Protein AF-A0A2M7YJ20-F1 (afdb_monomer)

Nearest PDB structures (foldseek):
  8hnp-assembly1_B  TM=7.074E-01  e=1.214E+00  Thermococcus onnurineus NA1
  4ldz-assembly1_B  TM=7.065E-01  e=1.699E+00  Bacillus subtilis subsp. subtilis str. 168
  7r3e-assembly1_B  TM=6.892E-01  e=2.544E+00  Pseudomonas aeruginosa PAO1
  1mdm-assembly1_A  TM=7.486E-01  e=4.357E+00  Homo sapiens
  1xsv-assembly1_B  TM=3.538E-01  e=1.214E+00  Staphylococcus aureus

Radius of gyration: 28.54 Å; Cα contacts (8 Å, |Δi|>4): 38; chains: 1; bounding box: 50×40×70 Å

Foldseek 3Di:
DDDDDPVRLQVLLVCVVVPDDLVVSCVVVVDDSVSSVVSVVVCVVCVVVVVPPVVVVVVVVVVVVVVVVVVVVVVVVVVVVVVCVVVVPDDDPPPDPDD

pLDDT: mean 86.48, std 13.21, range [43.34, 97.5]

Sequence (99 aa):
MKHYSPKQKANIALAALKGERISSLTSKYEIHPNQITRWKNLVEAELESLFADKRKKENYSKDRIIDELYKTIGQREVEIAWLKKKFNLELPREIGPGR

Mean predicted aligned error: 11.88 Å

Structure (mmCIF, N/CA/C/O backbone):
data_AF-A0A2M7YJ20-F1
#
_entry.id   AF-A0A2M7YJ20-F1
#
loop_
_atom_site.group_PDB
_atom_site.id
_atom_site.type_symbol
_atom_site.label_atom_id
_atom_site.label_alt_id
_atom_site.label_comp_id
_atom_site.label_asym_id
_atom_site.label_entity_id
_atom_site.label_seq_id
_atom_site.pdbx_PDB_ins_code
_atom_site.Cartn_x
_atom_site.Cartn_y
_atom_site.Cartn_z
_atom_site.occupancy
_atom_site.B_iso_or_equiv
_atom_site.auth_seq_id
_atom_site.auth_comp_id
_atom_site.auth_asym_id
_atom_site.auth_atom_id
_atom_site.pdbx_PDB_model_num
ATOM 1 N N . MET A 1 1 ? 10.488 -5.366 24.316 1.00 59.00 1 MET A N 1
ATOM 2 C CA . MET A 1 1 ? 9.399 -4.678 23.582 1.00 59.00 1 MET A CA 1
ATOM 3 C C . MET A 1 1 ? 8.441 -5.762 23.091 1.00 59.00 1 MET A C 1
ATOM 5 O O . MET A 1 1 ? 8.910 -6.664 22.412 1.00 59.00 1 MET A O 1
ATOM 9 N N . LYS A 1 2 ? 7.161 -5.785 23.497 1.00 72.62 2 LYS A N 1
ATOM 10 C CA . LYS A 1 2 ? 6.220 -6.810 22.994 1.00 72.62 2 LYS A CA 1
ATOM 11 C C . LYS A 1 2 ? 5.948 -6.553 21.507 1.00 72.62 2 LYS A C 1
ATOM 13 O O . LYS A 1 2 ? 5.586 -5.437 21.137 1.00 72.62 2 LYS A O 1
ATOM 18 N N . HIS A 1 3 ? 6.141 -7.567 20.668 1.00 81.50 3 HIS A N 1
ATOM 19 C CA . HIS A 1 3 ? 5.870 -7.491 19.234 1.00 81.50 3 HIS A CA 1
ATOM 20 C C . HIS A 1 3 ? 4.470 -8.034 18.941 1.00 81.50 3 HIS A C 1
ATOM 22 O O . HIS A 1 3 ? 4.127 -9.135 19.356 1.00 81.50 3 HIS A O 1
ATOM 28 N N . TYR A 1 4 ? 3.673 -7.260 18.206 1.00 87.81 4 TYR A N 1
ATOM 29 C CA . TYR A 1 4 ? 2.340 -7.659 17.754 1.00 87.81 4 TYR A CA 1
ATOM 30 C C . TYR A 1 4 ? 2.377 -7.929 16.255 1.00 87.81 4 TYR A C 1
ATOM 32 O O . TYR A 1 4 ? 2.903 -7.114 15.488 1.00 87.81 4 TYR A O 1
ATOM 40 N N . SER A 1 5 ? 1.808 -9.056 15.834 1.00 93.31 5 SER A N 1
ATOM 41 C CA . SER A 1 5 ? 1.680 -9.381 14.414 1.00 93.31 5 SER A CA 1
ATOM 42 C C . SER A 1 5 ? 0.780 -8.361 13.699 1.00 93.31 5 SER A C 1
ATOM 44 O O . SER A 1 5 ? -0.084 -7.746 14.337 1.00 93.31 5 SER A O 1
ATOM 46 N N . PRO A 1 6 ? 0.922 -8.185 12.372 1.00 92.94 6 PRO A N 1
ATOM 47 C CA . PRO A 1 6 ? 0.049 -7.299 11.600 1.00 92.94 6 PRO A CA 1
ATOM 48 C C . PRO A 1 6 ? -1.443 -7.596 11.817 1.00 92.94 6 PRO A C 1
ATOM 50 O O . PRO A 1 6 ? -2.230 -6.681 12.046 1.00 92.94 6 PRO A O 1
ATOM 53 N N . LYS A 1 7 ? -1.813 -8.884 11.862 1.00 93.81 7 LYS A N 1
ATOM 54 C CA . LYS A 1 7 ? -3.187 -9.338 12.122 1.00 93.81 7 LYS A CA 1
ATOM 55 C C . LYS A 1 7 ? -3.689 -8.915 13.505 1.00 93.81 7 LYS A C 1
ATOM 57 O O . LYS A 1 7 ? -4.823 -8.466 13.633 1.00 93.81 7 LYS A O 1
ATOM 62 N N . GLN A 1 8 ? -2.851 -9.034 14.538 1.00 94.00 8 GLN A N 1
ATOM 63 C CA . GLN A 1 8 ? -3.216 -8.599 15.890 1.00 94.00 8 GLN A CA 1
ATOM 64 C C . GLN A 1 8 ? -3.452 -7.088 15.937 1.00 94.00 8 GLN A C 1
ATOM 66 O O . GLN A 1 8 ? -4.489 -6.660 16.437 1.00 94.00 8 GLN A O 1
ATOM 71 N N . LYS A 1 9 ? -2.539 -6.293 15.363 1.00 94.50 9 LYS A N 1
ATOM 72 C CA . LYS A 1 9 ? -2.684 -4.830 15.297 1.00 94.50 9 LYS A CA 1
ATOM 73 C C . LYS A 1 9 ? -3.979 -4.426 14.593 1.00 94.50 9 LYS A C 1
ATOM 75 O O . LYS A 1 9 ? -4.719 -3.609 15.130 1.00 94.50 9 LYS A O 1
ATOM 80 N N . ALA A 1 10 ? -4.272 -5.038 13.444 1.00 93.94 10 ALA A N 1
ATOM 81 C CA . ALA A 1 10 ? -5.483 -4.768 12.673 1.00 93.94 10 ALA A CA 1
ATOM 82 C C . ALA A 1 10 ? -6.758 -5.104 13.462 1.00 93.94 10 ALA A C 1
ATOM 84 O O . ALA A 1 10 ? -7.666 -4.282 13.534 1.00 93.94 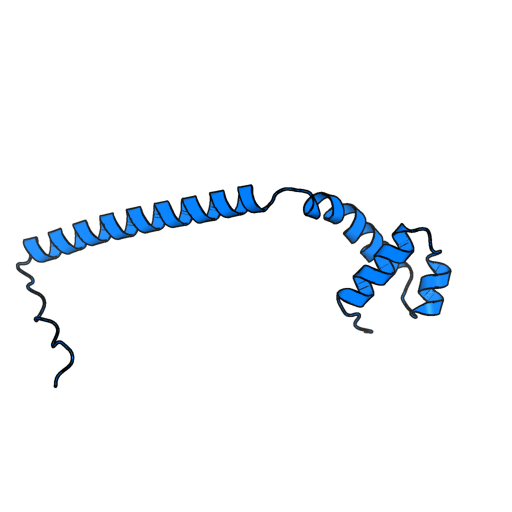10 ALA A O 1
ATOM 85 N N . ASN A 1 11 ? -6.809 -6.270 14.114 1.00 94.69 11 ASN A N 1
ATOM 86 C CA . ASN A 1 11 ? -7.966 -6.675 14.916 1.00 94.69 11 ASN A CA 1
ATOM 87 C C . ASN A 1 11 ? -8.217 -5.727 16.097 1.00 94.69 11 ASN A C 1
ATOM 89 O O . ASN A 1 11 ? -9.362 -5.376 16.369 1.00 94.69 11 ASN A O 1
ATOM 93 N N . ILE A 1 12 ? -7.156 -5.299 16.785 1.00 95.75 12 ILE A N 1
ATOM 94 C CA . ILE A 1 12 ? -7.252 -4.396 17.940 1.00 95.75 12 ILE A CA 1
ATOM 95 C C . ILE A 1 12 ? -7.652 -2.986 17.496 1.00 95.75 12 ILE A C 1
ATOM 97 O O . ILE A 1 12 ? -8.520 -2.372 18.112 1.00 95.75 12 ILE A O 1
ATOM 101 N N . ALA A 1 13 ? -7.070 -2.486 16.403 1.00 95.50 13 ALA A N 1
ATOM 102 C CA . ALA A 1 13 ? -7.460 -1.210 15.810 1.00 95.50 13 ALA A CA 1
ATOM 103 C C . ALA A 1 13 ? -8.928 -1.222 15.360 1.00 95.50 13 ALA A C 1
ATOM 105 O O . ALA A 1 13 ? -9.667 -0.286 15.652 1.00 95.50 13 ALA A O 1
ATOM 106 N N . LEU A 1 14 ? -9.377 -2.307 14.721 1.00 95.00 14 LEU A N 1
ATOM 107 C CA . LEU A 1 14 ? -10.767 -2.483 14.305 1.00 95.0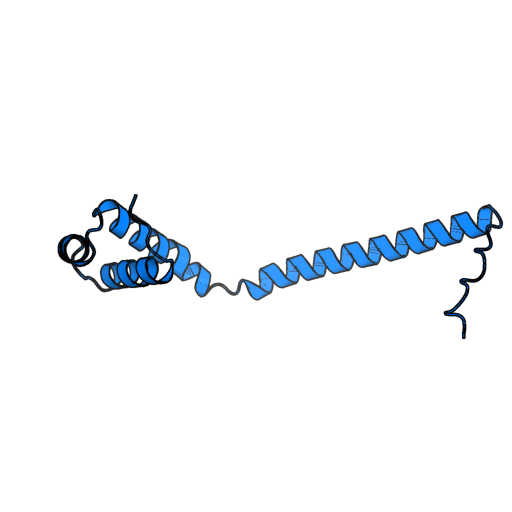0 14 LEU A CA 1
ATOM 108 C C . LEU A 1 14 ? -11.724 -2.525 15.502 1.00 95.00 14 LEU A C 1
ATOM 110 O O . LEU A 1 14 ? -12.806 -1.951 15.445 1.00 95.00 14 LEU A O 1
ATOM 114 N N . ALA A 1 15 ? -11.338 -3.190 16.588 1.00 95.38 15 ALA A N 1
ATOM 115 C CA . ALA A 1 15 ? -12.127 -3.226 17.812 1.00 95.38 15 ALA A CA 1
ATOM 116 C C . ALA A 1 15 ? -12.267 -1.829 18.447 1.00 95.38 15 ALA A C 1
ATOM 118 O O . ALA A 1 15 ? -13.371 -1.414 18.802 1.00 95.38 15 ALA A O 1
ATOM 119 N N . ALA A 1 16 ? -11.172 -1.062 18.483 1.00 95.88 16 ALA A N 1
ATOM 120 C CA . ALA A 1 16 ? -11.186 0.333 18.921 1.00 95.88 16 ALA A CA 1
ATOM 121 C C . ALA A 1 16 ? -12.051 1.227 18.009 1.00 95.88 16 ALA A C 1
ATOM 123 O O . ALA A 1 16 ? -12.729 2.130 18.498 1.00 95.88 16 ALA A O 1
ATOM 124 N N . LEU A 1 17 ? -12.068 0.969 16.695 1.00 93.81 17 LEU A N 1
ATOM 125 C CA . LEU A 1 17 ? -12.934 1.669 15.736 1.00 93.81 17 LEU A CA 1
ATOM 126 C C . LEU A 1 17 ? -14.416 1.359 15.931 1.00 93.81 17 LEU A C 1
ATOM 128 O O . LEU A 1 17 ? -15.249 2.252 15.824 1.00 93.81 17 LEU A O 1
ATOM 132 N N . LYS A 1 18 ? -14.743 0.109 16.267 1.00 94.75 18 LYS A N 1
ATOM 133 C CA . LYS A 1 18 ? -16.112 -0.332 16.574 1.00 94.75 18 LYS A CA 1
ATOM 134 C C . LYS A 1 18 ? -16.652 0.216 17.902 1.00 94.75 18 LYS A C 1
ATOM 136 O O . LYS A 1 18 ? -17.794 -0.069 18.245 1.00 94.75 18 LYS A O 1
ATOM 141 N N . GLY A 1 19 ? -15.853 0.986 18.644 1.00 93.38 19 GLY A N 1
ATOM 142 C CA . GLY A 1 19 ? -16.260 1.632 19.892 1.00 93.38 19 GLY A CA 1
ATOM 143 C C . GLY A 1 19 ? -15.893 0.863 21.162 1.00 93.38 19 GLY A C 1
ATOM 144 O O . GLY A 1 19 ? -16.328 1.255 22.246 1.00 93.38 19 GLY A O 1
ATOM 145 N N . GLU A 1 20 ? -15.086 -0.203 21.080 1.00 95.75 20 GLU A N 1
ATOM 146 C CA . GLU A 1 20 ? -14.573 -0.862 22.286 1.00 95.75 20 GLU A CA 1
ATOM 147 C C . GLU A 1 20 ? -13.649 0.098 23.053 1.00 95.75 20 GLU A C 1
ATOM 149 O O . GLU A 1 20 ? -12.783 0.767 22.480 1.00 95.75 20 GLU A O 1
ATOM 154 N N . ARG A 1 21 ? -13.843 0.200 24.374 1.00 95.38 21 ARG A N 1
ATOM 155 C CA . ARG A 1 21 ? -13.090 1.150 25.204 1.00 95.38 21 ARG A CA 1
ATOM 156 C C . ARG A 1 21 ? -11.601 0.802 25.183 1.00 95.38 21 ARG A C 1
ATOM 158 O O . ARG A 1 21 ? -11.221 -0.327 25.490 1.00 95.38 21 ARG A O 1
ATOM 165 N N . ILE A 1 22 ? -10.749 1.802 24.941 1.00 93.25 22 ILE A N 1
ATOM 166 C CA . ILE A 1 22 ? -9.282 1.642 24.937 1.00 93.25 22 ILE A CA 1
ATOM 167 C C . ILE A 1 22 ? -8.779 1.045 26.258 1.00 93.25 22 ILE A C 1
ATOM 169 O O . ILE A 1 22 ? -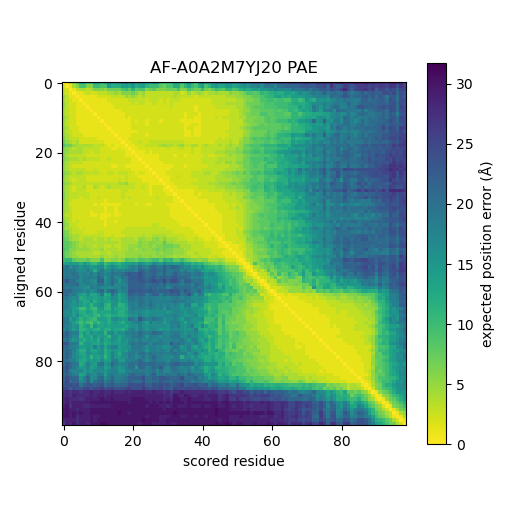7.855 0.237 26.242 1.00 93.25 22 ILE A O 1
ATOM 173 N N . SER A 1 23 ? -9.404 1.379 27.391 1.0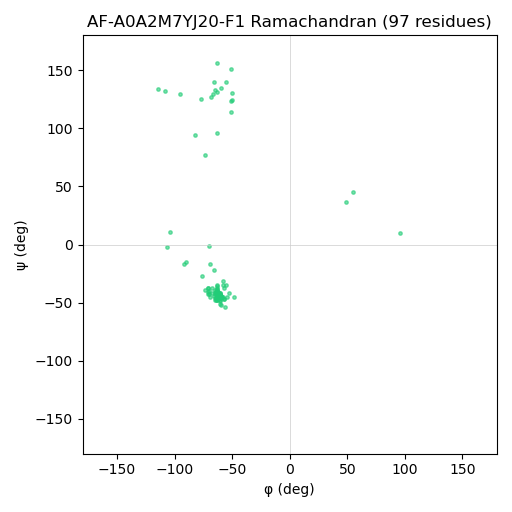0 93.50 23 SER A N 1
ATOM 174 C CA . SER A 1 23 ? -9.068 0.790 28.694 1.00 93.50 23 SER A CA 1
ATOM 175 C C . SER A 1 23 ? -9.315 -0.721 28.745 1.00 93.50 23 SER A C 1
ATOM 177 O O . SER A 1 23 ? -8.469 -1.453 29.244 1.00 93.50 23 SER A O 1
ATOM 179 N N . SER A 1 24 ? -10.415 -1.206 28.162 1.00 93.38 24 SER A N 1
ATOM 180 C CA . SER A 1 24 ? -10.713 -2.641 28.075 1.00 93.38 24 SER A CA 1
ATOM 181 C C . SER A 1 24 ? -9.704 -3.367 27.181 1.00 93.38 24 SER A C 1
ATOM 183 O O . SER A 1 24 ? -9.149 -4.389 27.578 1.00 93.38 24 SER A O 1
ATOM 185 N N . LEU A 1 25 ? -9.381 -2.787 26.022 1.00 94.56 25 LEU A N 1
ATOM 186 C CA . LEU A 1 25 ? -8.364 -3.315 25.107 1.00 94.56 25 LEU A CA 1
ATOM 187 C C . LEU A 1 25 ? -6.961 -3.324 25.733 1.00 94.56 25 LEU A C 1
ATOM 189 O O . LEU A 1 25 ? -6.203 -4.274 25.541 1.00 94.56 25 LEU A O 1
ATOM 193 N N . THR A 1 26 ? -6.635 -2.290 26.510 1.00 93.31 26 THR A N 1
ATOM 194 C CA . THR A 1 26 ? -5.375 -2.174 27.259 1.00 93.31 26 THR A CA 1
ATOM 195 C C . THR A 1 26 ? -5.234 -3.319 28.251 1.00 93.31 26 THR A C 1
ATOM 197 O O . THR A 1 26 ? -4.207 -3.992 28.247 1.00 93.31 26 THR A O 1
ATOM 200 N N . SER A 1 27 ? -6.273 -3.589 29.048 1.00 92.75 27 SER A N 1
ATOM 201 C CA . SER A 1 27 ? -6.276 -4.697 30.009 1.00 92.75 27 SER A CA 1
ATOM 202 C C . SER A 1 27 ? -6.282 -6.067 29.327 1.00 92.75 27 SER A C 1
ATOM 204 O O . SER A 1 27 ? -5.556 -6.958 29.746 1.00 92.75 27 SER A O 1
ATOM 206 N N . LYS A 1 28 ? -7.067 -6.238 28.258 1.00 92.94 28 LYS A N 1
ATOM 207 C CA . LYS A 1 28 ? -7.247 -7.526 27.568 1.00 92.94 28 LYS A CA 1
ATOM 208 C C . LYS A 1 28 ? -6.007 -7.987 26.810 1.00 92.94 28 LYS A C 1
ATOM 210 O O . LYS A 1 28 ? -5.717 -9.178 26.776 1.00 92.94 28 LYS A O 1
ATOM 215 N N . TYR A 1 29 ? -5.317 -7.058 26.156 1.00 90.75 29 TYR A N 1
ATOM 216 C CA . TYR A 1 29 ? -4.166 -7.373 25.310 1.00 90.75 29 TYR A CA 1
ATOM 217 C C . TYR A 1 29 ? -2.829 -6.963 25.938 1.00 90.75 29 TYR A C 1
ATOM 219 O O . TYR A 1 29 ? -1.785 -7.227 25.346 1.00 90.75 29 TYR A O 1
ATOM 227 N N . GLU A 1 30 ? -2.849 -6.340 27.122 1.00 91.25 30 GLU A N 1
ATOM 228 C CA . GLU A 1 30 ? -1.672 -5.810 27.823 1.00 91.25 30 GLU A CA 1
ATOM 229 C C . GLU A 1 30 ? -0.869 -4.825 26.952 1.00 91.25 30 GLU A C 1
ATOM 231 O O . GLU A 1 30 ? 0.361 -4.894 26.831 1.00 91.25 30 GLU A O 1
ATOM 236 N N . ILE A 1 31 ? -1.593 -3.914 26.297 1.00 91.81 31 ILE A N 1
ATOM 237 C CA . ILE A 1 31 ? -1.053 -2.937 25.346 1.00 91.81 31 ILE A CA 1
ATOM 238 C C . ILE A 1 31 ? -1.227 -1.538 25.898 1.00 91.81 31 ILE A C 1
ATOM 240 O O . ILE A 1 31 ? -2.312 -1.164 26.317 1.00 91.81 31 ILE A O 1
ATOM 244 N N . HIS A 1 32 ? -0.176 -0.727 25.815 1.00 92.88 32 HIS A N 1
ATOM 245 C CA . HIS A 1 32 ? -0.250 0.667 26.230 1.00 92.88 32 HIS A CA 1
ATOM 246 C C . HIS A 1 32 ? -1.313 1.448 25.419 1.00 92.88 32 HIS A C 1
ATOM 248 O O . HIS A 1 32 ? -1.278 1.377 24.186 1.00 92.88 32 HIS A O 1
ATOM 254 N N . PRO A 1 33 ? -2.175 2.271 26.052 1.00 94.00 33 PRO A N 1
ATOM 255 C CA . PRO A 1 33 ? -3.251 3.013 25.383 1.00 94.00 33 PRO A CA 1
ATOM 256 C C . PRO A 1 33 ? -2.805 3.766 24.122 1.00 94.00 33 PRO A C 1
ATOM 258 O O . PRO A 1 33 ? -3.418 3.633 23.067 1.00 94.00 33 PRO A O 1
ATOM 261 N N . ASN A 1 34 ? -1.667 4.467 24.189 1.00 94.94 34 ASN A N 1
ATOM 262 C CA . ASN A 1 34 ? -1.107 5.199 23.043 1.00 94.94 34 ASN A CA 1
ATOM 263 C C . ASN A 1 34 ? -0.830 4.317 21.812 1.00 94.94 34 ASN A C 1
ATOM 265 O O . ASN A 1 34 ? -0.924 4.805 20.688 1.00 94.94 34 ASN A O 1
ATOM 269 N N . GLN A 1 35 ? -0.490 3.034 21.989 1.00 94.25 35 GLN A N 1
ATOM 270 C CA . GLN A 1 35 ? -0.285 2.122 20.857 1.00 94.25 35 GLN A CA 1
ATOM 271 C C . GLN A 1 35 ? -1.612 1.783 20.175 1.00 94.25 35 GLN A C 1
ATOM 273 O O . GLN A 1 35 ? -1.679 1.793 18.949 1.00 94.25 35 GLN A O 1
ATOM 278 N N . ILE A 1 36 ? -2.669 1.551 20.959 1.00 95.44 36 ILE A N 1
ATOM 279 C CA . ILE A 1 36 ? -4.017 1.284 20.443 1.00 95.44 36 ILE A CA 1
ATOM 280 C C . ILE A 1 36 ? -4.530 2.509 19.685 1.00 95.44 36 ILE A C 1
ATOM 282 O O . ILE A 1 36 ? -4.966 2.372 18.545 1.00 95.44 36 ILE A O 1
ATOM 286 N N . THR A 1 37 ? -4.399 3.708 20.266 1.00 95.44 37 THR A N 1
ATOM 287 C CA . THR A 1 37 ? -4.767 4.968 19.599 1.00 95.44 37 THR A CA 1
ATOM 288 C C . THR A 1 37 ? -3.997 5.151 18.295 1.00 95.44 37 THR A C 1
ATOM 290 O O . THR A 1 37 ? -4.586 5.466 17.267 1.00 95.44 37 THR A O 1
ATOM 293 N N . ARG A 1 38 ? -2.684 4.890 18.297 1.00 95.44 38 ARG A N 1
ATOM 294 C CA . ARG A 1 38 ? -1.864 4.987 17.085 1.00 95.44 38 ARG A CA 1
ATOM 295 C C . ARG A 1 38 ? -2.342 4.034 15.991 1.00 95.44 38 ARG A C 1
ATOM 297 O O . ARG A 1 38 ? -2.389 4.435 14.834 1.00 95.44 38 ARG A O 1
ATOM 304 N N . TRP A 1 39 ? -2.671 2.787 16.324 1.00 95.69 39 TRP A N 1
ATOM 305 C CA . TRP A 1 39 ? -3.157 1.833 15.322 1.00 95.69 39 TRP A CA 1
ATOM 306 C C . TRP A 1 39 ? -4.564 2.169 14.839 1.00 95.69 39 TRP A C 1
ATOM 308 O O . TRP A 1 39 ? -4.824 2.037 13.650 1.00 95.69 39 TRP A O 1
ATOM 318 N N . LYS A 1 40 ? -5.442 2.645 15.729 1.00 95.19 40 LYS A N 1
ATOM 319 C CA . LYS A 1 40 ? -6.769 3.148 15.361 1.00 95.19 40 LYS A CA 1
ATOM 320 C C . LYS A 1 40 ? -6.653 4.266 14.319 1.00 95.19 40 LYS A C 1
ATOM 322 O O . LYS A 1 40 ? -7.227 4.144 13.243 1.00 95.19 40 LYS A O 1
ATOM 327 N N . ASN A 1 41 ? -5.854 5.293 14.614 1.00 94.69 41 ASN A N 1
ATOM 328 C CA . ASN A 1 41 ? -5.667 6.443 13.726 1.00 94.69 41 ASN A CA 1
ATOM 329 C C . ASN A 1 41 ? -5.025 6.041 12.391 1.00 94.69 41 ASN A C 1
ATOM 331 O O . ASN A 1 41 ? -5.384 6.579 11.351 1.00 94.69 41 ASN A O 1
ATOM 335 N N . LEU A 1 42 ? -4.081 5.091 12.412 1.00 93.44 42 LEU A N 1
ATOM 336 C CA . LEU A 1 42 ? -3.481 4.554 11.188 1.00 93.44 42 LEU A CA 1
ATOM 337 C C . LEU A 1 42 ? -4.547 3.908 10.305 1.00 93.44 42 LEU A C 1
ATOM 339 O O . LEU A 1 42 ? -4.601 4.200 9.116 1.00 93.44 42 LEU A O 1
ATOM 343 N N . VAL A 1 43 ? -5.404 3.061 10.884 1.00 92.56 43 VAL A N 1
ATOM 344 C CA . VAL A 1 43 ? -6.486 2.440 10.120 1.00 92.56 43 VAL A CA 1
ATOM 345 C C . VAL A 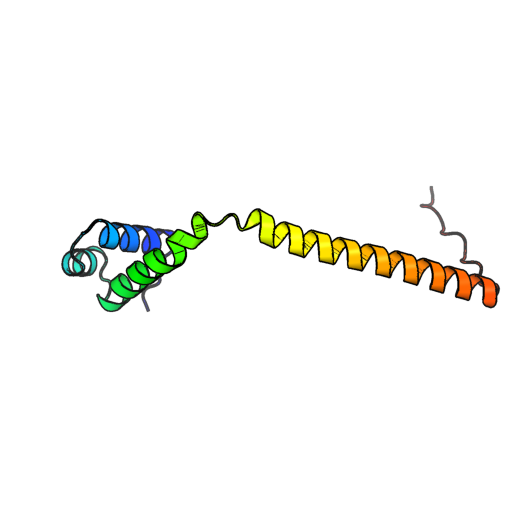1 43 ? -7.435 3.508 9.588 1.00 92.56 43 VAL A C 1
ATOM 347 O O . VAL A 1 43 ? -7.701 3.474 8.401 1.00 92.56 43 VAL A O 1
ATOM 350 N N . GLU A 1 44 ? -7.884 4.481 10.387 1.00 92.06 44 GLU A N 1
ATOM 351 C CA . GLU A 1 44 ? -8.755 5.570 9.898 1.00 92.06 44 GLU A CA 1
ATOM 352 C C . GLU A 1 44 ? -8.148 6.321 8.705 1.00 92.06 44 GLU A C 1
ATOM 354 O O . GLU A 1 44 ? -8.835 6.528 7.709 1.00 92.06 44 GLU A O 1
ATOM 359 N N . ALA A 1 45 ? -6.860 6.668 8.772 1.00 90.12 45 ALA A N 1
ATOM 360 C CA . ALA A 1 45 ? -6.180 7.406 7.710 1.00 90.12 45 ALA A CA 1
ATOM 361 C C . ALA A 1 45 ? -5.942 6.569 6.440 1.00 90.12 45 ALA A C 1
ATOM 363 O O . ALA A 1 45 ? -6.014 7.084 5.325 1.00 90.12 45 ALA A O 1
ATOM 364 N N . GLU A 1 46 ? -5.629 5.280 6.583 1.00 88.69 46 GLU A N 1
ATOM 365 C CA . GLU A 1 46 ? -5.291 4.420 5.445 1.00 88.69 46 GLU A CA 1
ATOM 366 C C . GLU A 1 46 ? -6.501 3.684 4.854 1.00 88.69 46 GLU A C 1
ATOM 368 O O . GLU A 1 46 ? -6.415 3.206 3.717 1.00 88.69 46 GLU A O 1
ATOM 373 N N . LEU A 1 47 ? -7.626 3.608 5.578 1.00 87.38 47 LEU A N 1
ATOM 374 C CA . LEU A 1 47 ? -8.829 2.876 5.172 1.00 87.38 47 LEU A CA 1
ATOM 375 C C . LEU A 1 47 ? -9.387 3.399 3.847 1.00 87.38 47 LEU A C 1
ATOM 377 O O . LEU A 1 47 ? -9.683 2.603 2.959 1.00 87.38 47 LEU A O 1
ATOM 381 N N . GLU A 1 48 ? -9.457 4.721 3.672 1.00 85.62 48 GLU A N 1
ATOM 382 C CA . GLU A 1 48 ? -9.885 5.351 2.413 1.00 85.62 48 GLU A CA 1
ATOM 383 C C . GLU A 1 48 ? -9.019 4.897 1.232 1.00 85.62 48 GLU A C 1
ATOM 385 O O . GLU A 1 48 ? -9.505 4.630 0.131 1.00 85.62 48 GLU A O 1
ATOM 390 N N . SER A 1 49 ? -7.720 4.719 1.477 1.00 85.06 49 SER A N 1
ATOM 391 C CA . SER A 1 49 ? -6.765 4.308 0.453 1.00 85.06 49 SER A CA 1
ATOM 392 C C . SER A 1 49 ? -6.956 2.861 -0.019 1.00 85.06 49 SER A C 1
ATOM 394 O O . SER A 1 49 ? -6.424 2.506 -1.072 1.00 85.06 49 SER A O 1
ATOM 396 N N . LEU A 1 50 ? -7.686 2.026 0.733 1.00 84.00 50 LEU A N 1
ATOM 397 C CA . LEU A 1 50 ? -8.064 0.674 0.307 1.00 84.00 50 LEU A CA 1
ATOM 398 C C . LEU A 1 50 ? -9.202 0.691 -0.718 1.00 84.00 50 LEU A C 1
ATOM 400 O O . LEU A 1 50 ? -9.293 -0.216 -1.540 1.00 84.00 50 LEU A O 1
ATOM 404 N N . PHE A 1 51 ? -10.045 1.724 -0.683 1.00 84.62 51 PHE A N 1
ATOM 405 C CA . PHE A 1 51 ? -11.126 1.927 -1.647 1.00 84.62 51 PHE A CA 1
ATOM 406 C C . PHE A 1 51 ? -10.681 2.748 -2.864 1.00 84.62 51 PHE A C 1
ATOM 408 O O . PHE A 1 51 ? -11.356 2.744 -3.893 1.00 84.62 51 PHE A O 1
ATOM 415 N N . ALA A 1 52 ? -9.530 3.420 -2.781 1.00 82.62 52 ALA A N 1
ATOM 416 C CA . ALA A 1 52 ? -8.902 4.051 -3.933 1.00 82.62 52 ALA A CA 1
ATOM 417 C C . ALA A 1 52 ? -8.428 2.990 -4.944 1.00 82.62 52 ALA A C 1
ATOM 419 O O . ALA A 1 52 ? -7.688 2.068 -4.595 1.00 82.62 52 ALA A O 1
ATOM 420 N N . ASP A 1 53 ? -8.792 3.142 -6.223 1.00 76.69 53 ASP A N 1
ATOM 421 C CA . ASP A 1 53 ? -8.342 2.246 -7.297 1.00 76.69 53 ASP A CA 1
ATOM 422 C C . ASP A 1 53 ? -6.863 2.501 -7.646 1.00 76.69 53 ASP A C 1
ATOM 424 O O . ASP A 1 53 ? -6.514 3.147 -8.638 1.00 76.69 53 ASP A O 1
ATOM 428 N N . LYS A 1 54 ? -5.964 1.997 -6.794 1.00 68.44 54 LYS A N 1
ATOM 429 C CA . LYS A 1 54 ? -4.506 2.103 -6.967 1.00 68.44 54 LYS A CA 1
ATOM 430 C C . LYS A 1 54 ? -4.003 1.336 -8.193 1.00 68.44 54 LYS A C 1
ATOM 432 O O . LYS A 1 54 ? -2.958 1.700 -8.727 1.00 68.44 54 LYS A O 1
ATOM 437 N N . ARG A 1 55 ? -4.763 0.347 -8.690 1.00 64.56 55 ARG A N 1
ATOM 438 C CA . ARG A 1 55 ? -4.406 -0.447 -9.881 1.00 64.56 55 ARG A CA 1
ATOM 439 C C . ARG A 1 55 ? -4.267 0.427 -11.114 1.00 64.56 55 ARG A C 1
ATOM 441 O O . ARG A 1 55 ? -3.307 0.266 -11.850 1.00 64.56 55 ARG A O 1
ATOM 448 N N . LYS A 1 56 ? -5.161 1.403 -11.311 1.00 61.50 56 LYS A N 1
ATOM 449 C CA . LYS A 1 56 ? -5.026 2.353 -12.423 1.00 61.50 56 LYS A C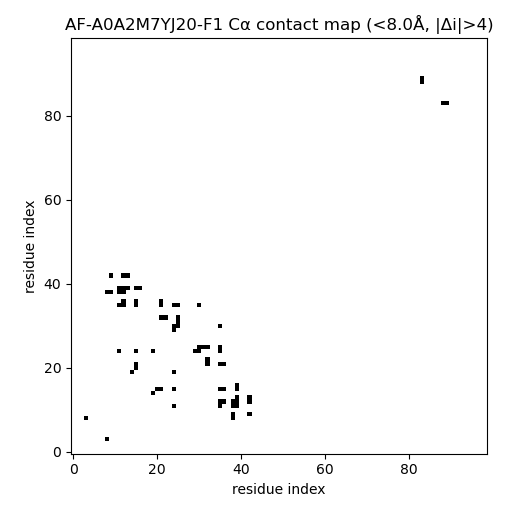A 1
ATOM 450 C C . LYS A 1 56 ? -3.713 3.126 -12.327 1.00 61.50 56 LYS A C 1
ATOM 452 O O . LYS A 1 56 ? -2.945 3.128 -13.278 1.00 61.50 56 LYS A O 1
ATOM 457 N N . LYS A 1 57 ? -3.424 3.742 -11.177 1.00 66.12 57 LYS A N 1
ATOM 458 C CA . LYS A 1 57 ? -2.228 4.585 -11.004 1.00 66.12 57 LYS A CA 1
ATOM 459 C C . LYS A 1 57 ? -0.920 3.793 -11.124 1.00 66.12 57 LYS A C 1
ATOM 461 O O . LYS A 1 57 ? 0.023 4.279 -11.740 1.00 66.12 57 LYS A O 1
ATOM 466 N N . GLU A 1 58 ? -0.864 2.593 -10.552 1.00 69.69 58 GLU A N 1
ATOM 467 C CA . GLU A 1 58 ? 0.327 1.742 -10.605 1.00 69.69 58 GLU A CA 1
ATOM 468 C C . GLU A 1 58 ? 0.529 1.119 -11.993 1.00 69.69 58 GLU A C 1
ATOM 470 O O . GLU A 1 58 ? 1.658 1.105 -12.479 1.00 69.69 58 GLU A O 1
ATOM 475 N N . ASN A 1 59 ? -0.545 0.694 -12.670 1.00 71.25 59 ASN A N 1
ATOM 476 C CA . ASN A 1 59 ? -0.459 0.181 -14.040 1.00 71.25 59 ASN A CA 1
ATOM 477 C C . ASN A 1 59 ? 0.011 1.272 -15.005 1.00 71.25 59 ASN A C 1
ATOM 479 O O . ASN A 1 59 ? 1.001 1.061 -15.687 1.00 71.25 59 ASN A O 1
ATOM 483 N N . TYR A 1 60 ? -0.559 2.485 -14.958 1.00 70.81 60 TYR A N 1
ATOM 484 C CA . TYR A 1 60 ? -0.075 3.597 -15.792 1.00 70.81 60 TYR A CA 1
ATOM 485 C C . TYR A 1 60 ? 1.406 3.925 -15.562 1.00 70.81 60 TYR A C 1
ATOM 487 O O . TYR A 1 60 ? 2.104 4.317 -16.495 1.00 70.81 60 TYR A O 1
ATOM 495 N N . SER A 1 61 ? 1.897 3.787 -14.327 1.00 80.62 61 SER A N 1
ATOM 496 C CA . SER A 1 61 ? 3.316 3.984 -14.026 1.00 80.62 61 SER A CA 1
ATOM 497 C C . SER A 1 61 ? 4.184 2.864 -14.599 1.00 80.62 61 SER A C 1
ATOM 499 O O . SER A 1 61 ? 5.256 3.148 -15.124 1.00 80.62 61 SER A O 1
ATOM 501 N N . LYS A 1 62 ? 3.753 1.605 -14.480 1.00 86.19 62 LYS A N 1
ATOM 502 C CA . LYS A 1 62 ? 4.488 0.444 -14.997 1.00 86.19 62 LYS A CA 1
ATOM 503 C C . LYS A 1 62 ? 4.495 0.422 -16.519 1.00 86.19 62 LYS A C 1
ATOM 505 O O . LYS A 1 62 ? 5.562 0.258 -17.093 1.00 86.19 62 LYS A O 1
ATOM 510 N N . ASP A 1 63 ? 3.351 0.668 -17.145 1.00 88.69 63 ASP A N 1
ATOM 511 C CA . ASP A 1 63 ? 3.199 0.701 -18.600 1.00 88.69 63 ASP A CA 1
ATOM 512 C C . ASP A 1 63 ? 4.100 1.784 -19.211 1.00 88.69 63 ASP A C 1
ATOM 514 O O . ASP A 1 63 ? 4.844 1.507 -20.144 1.00 88.69 63 ASP A O 1
ATOM 518 N N . ARG A 1 64 ? 4.163 2.980 -18.601 1.00 90.94 64 ARG A N 1
ATOM 519 C CA . ARG A 1 64 ? 5.110 4.030 -19.021 1.00 90.94 64 ARG A CA 1
ATOM 520 C C . ARG A 1 64 ? 6.569 3.593 -18.941 1.00 90.94 64 ARG A C 1
ATOM 522 O O . ARG A 1 64 ? 7.331 3.852 -19.866 1.00 90.94 64 ARG A O 1
ATOM 529 N N . ILE A 1 65 ? 6.964 2.953 -17.841 1.00 93.19 65 ILE A N 1
ATOM 530 C CA . ILE A 1 65 ? 8.339 2.460 -17.674 1.00 93.19 65 ILE A CA 1
ATOM 531 C C . ILE A 1 65 ? 8.641 1.383 -18.723 1.00 93.19 65 ILE A C 1
ATOM 533 O O . ILE A 1 65 ? 9.722 1.379 -19.303 1.00 93.19 65 ILE A O 1
ATOM 537 N N . ILE A 1 66 ? 7.689 0.488 -18.992 1.00 95.56 66 ILE A N 1
ATOM 538 C CA . ILE A 1 66 ? 7.815 -0.556 -20.013 1.00 95.56 66 ILE A CA 1
ATOM 539 C C . ILE A 1 66 ? 7.993 0.067 -21.405 1.00 95.56 66 ILE A C 1
ATOM 541 O O . ILE A 1 66 ? 8.914 -0.321 -22.125 1.00 95.56 66 ILE A O 1
ATOM 545 N N . ASP A 1 67 ? 7.188 1.068 -21.759 1.00 96.00 67 ASP A N 1
ATOM 546 C CA . ASP A 1 67 ? 7.294 1.779 -23.038 1.00 96.00 67 ASP A CA 1
ATOM 547 C C . ASP A 1 67 ? 8.656 2.477 -23.198 1.00 96.00 67 ASP A C 1
ATOM 549 O O . ASP A 1 67 ? 9.305 2.375 -24.245 1.00 96.00 67 ASP A O 1
ATOM 553 N N . GLU A 1 68 ? 9.134 3.154 -22.149 1.00 96.38 68 GLU A N 1
ATOM 554 C CA . GLU A 1 68 ? 10.455 3.796 -22.137 1.00 96.38 68 GLU A CA 1
ATOM 555 C C . GLU A 1 68 ? 11.596 2.778 -22.281 1.00 96.38 68 GLU A C 1
ATOM 557 O O . GLU A 1 68 ? 12.567 3.024 -23.010 1.00 96.38 68 GLU A O 1
ATOM 562 N N . LEU A 1 69 ? 11.472 1.615 -21.636 1.00 97.19 69 LEU A N 1
ATOM 563 C CA . LEU A 1 69 ? 12.433 0.523 -21.763 1.00 97.19 69 LEU A CA 1
ATOM 564 C C . LEU A 1 69 ? 12.454 -0.038 -23.187 1.00 97.19 69 LEU A C 1
ATOM 566 O O . LEU A 1 69 ? 13.539 -0.154 -23.758 1.00 97.19 69 LEU A O 1
ATOM 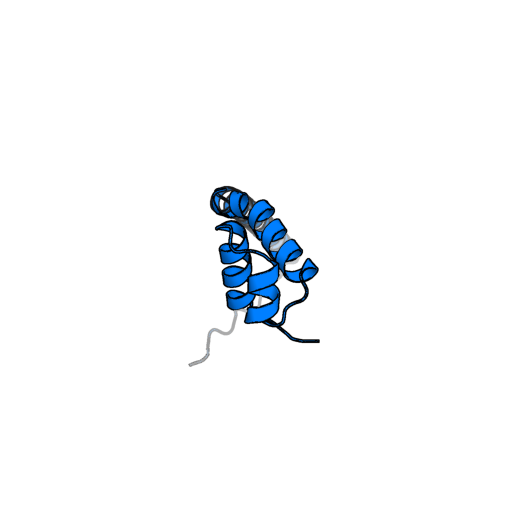570 N N . TYR A 1 70 ? 11.297 -0.320 -23.795 1.00 97.25 70 TYR A N 1
ATOM 571 C CA . TYR A 1 70 ? 11.231 -0.810 -25.178 1.00 97.25 70 TYR A CA 1
ATOM 572 C C . TYR A 1 70 ? 11.833 0.182 -26.172 1.00 97.25 70 TYR A C 1
ATOM 574 O O . TYR A 1 70 ? 12.624 -0.210 -27.032 1.00 97.25 70 TYR A O 1
ATOM 582 N N . LYS A 1 71 ? 11.534 1.478 -26.021 1.00 97.38 71 LYS A N 1
ATOM 583 C CA . LYS A 1 71 ? 12.139 2.531 -26.846 1.00 97.38 71 LYS A CA 1
ATOM 584 C C . LYS A 1 71 ? 13.661 2.556 -26.702 1.00 97.38 71 LYS A C 1
ATOM 586 O O . LYS A 1 71 ? 14.374 2.652 -27.700 1.00 97.38 71 LYS A O 1
ATOM 591 N N . THR A 1 72 ? 14.157 2.449 -25.471 1.00 96.94 72 THR A N 1
ATOM 592 C CA . THR A 1 72 ? 15.597 2.446 -25.183 1.00 96.94 72 THR A CA 1
ATOM 593 C C . THR A 1 72 ? 16.288 1.217 -25.771 1.00 96.94 72 THR A C 1
ATOM 595 O O . THR A 1 72 ? 17.366 1.347 -26.348 1.00 96.94 72 THR A O 1
ATOM 598 N N . ILE A 1 73 ? 15.676 0.034 -25.658 1.00 97.25 73 ILE A N 1
ATOM 599 C CA . ILE A 1 73 ? 16.190 -1.203 -26.260 1.00 97.25 73 ILE A CA 1
ATOM 600 C C . ILE A 1 73 ? 16.278 -1.044 -27.778 1.00 97.25 73 ILE A C 1
ATOM 602 O O . ILE A 1 73 ? 17.358 -1.231 -28.329 1.00 97.25 73 ILE A O 1
ATOM 606 N N . GLY A 1 74 ? 15.202 -0.603 -28.438 1.00 96.44 74 GLY A N 1
ATOM 607 C CA . GLY A 1 74 ? 15.194 -0.410 -29.890 1.00 96.44 74 GLY A CA 1
ATOM 608 C C . GLY A 1 74 ? 16.234 0.609 -30.366 1.00 96.44 74 GLY A C 1
ATOM 609 O O . GLY A 1 74 ? 16.950 0.362 -31.335 1.00 96.44 74 GLY A O 1
ATOM 610 N N . GLN A 1 75 ? 16.393 1.731 -29.654 1.00 97.50 75 GLN A N 1
ATOM 611 C CA . GLN A 1 75 ? 17.443 2.704 -29.968 1.00 97.50 75 GLN A CA 1
ATOM 612 C C . GLN A 1 75 ? 18.840 2.076 -29.862 1.00 97.50 75 GLN A C 1
ATOM 614 O O . GLN A 1 75 ? 19.659 2.231 -30.768 1.00 97.50 75 GLN A O 1
ATOM 619 N N . ARG A 1 76 ? 19.105 1.330 -28.784 1.00 97.06 76 ARG A N 1
ATOM 620 C CA . ARG A 1 76 ? 20.391 0.653 -28.583 1.00 97.06 76 ARG A CA 1
ATOM 621 C C . ARG A 1 76 ? 20.643 -0.425 -29.631 1.00 97.06 76 ARG A C 1
ATOM 623 O O . ARG A 1 76 ? 21.769 -0.545 -30.097 1.00 97.06 76 ARG A O 1
ATOM 630 N N . GLU A 1 77 ? 19.630 -1.186 -30.033 1.00 95.81 77 GLU A N 1
ATOM 631 C CA . GLU A 1 77 ? 19.747 -2.179 -31.108 1.00 95.81 77 GLU A CA 1
ATOM 632 C C . GLU A 1 77 ? 20.150 -1.528 -32.434 1.00 95.81 77 GLU A C 1
ATOM 634 O O . GLU A 1 77 ? 21.051 -2.028 -33.111 1.00 95.81 77 GLU A O 1
ATOM 639 N N . VAL A 1 78 ? 19.555 -0.379 -32.771 1.00 96.69 78 VAL A N 1
ATOM 640 C CA . VAL A 1 78 ? 19.923 0.405 -33.960 1.00 96.69 78 VAL A CA 1
ATOM 641 C C . VAL A 1 78 ? 21.353 0.937 -33.854 1.00 96.69 78 VAL A C 1
ATOM 643 O O . VAL A 1 78 ? 22.121 0.801 -34.808 1.00 96.69 78 VAL A O 1
ATOM 646 N N . GLU A 1 79 ? 21.743 1.501 -32.708 1.00 95.81 79 GLU A N 1
ATOM 647 C CA . GLU A 1 79 ? 23.112 1.981 -32.469 1.00 95.81 79 GLU A CA 1
ATOM 648 C C . GLU A 1 79 ? 24.136 0.843 -32.593 1.00 95.81 79 GLU A C 1
ATOM 650 O O . GLU A 1 79 ? 25.148 0.985 -33.282 1.00 95.81 79 GLU A O 1
ATOM 655 N N . ILE A 1 80 ? 23.851 -0.320 -32.000 1.00 95.19 80 ILE A N 1
ATOM 656 C CA . ILE A 1 80 ? 24.689 -1.521 -32.097 1.00 95.19 80 ILE A CA 1
ATOM 657 C C . ILE A 1 80 ? 24.781 -1.997 -33.547 1.00 95.19 80 ILE A C 1
ATOM 659 O O . ILE A 1 80 ? 25.878 -2.296 -34.019 1.00 95.19 80 ILE A O 1
ATOM 663 N N . ALA A 1 81 ? 23.661 -2.073 -34.270 1.00 93.31 81 ALA A N 1
ATOM 664 C CA . ALA A 1 81 ? 23.648 -2.492 -35.668 1.00 93.31 81 ALA A CA 1
ATOM 665 C C . ALA A 1 81 ? 24.457 -1.530 -36.550 1.00 93.31 81 ALA A C 1
ATOM 667 O O . ALA A 1 81 ? 25.233 -1.967 -37.404 1.00 93.31 81 ALA A O 1
ATOM 668 N N . TRP A 1 82 ? 24.332 -0.223 -36.307 1.00 94.00 82 TRP A N 1
ATOM 669 C CA . TRP A 1 82 ? 25.106 0.797 -37.004 1.00 94.00 82 TRP A CA 1
ATOM 670 C C . TRP A 1 82 ? 26.605 0.678 -36.714 1.00 94.00 82 TRP A C 1
ATOM 672 O O . TRP A 1 82 ? 27.401 0.677 -3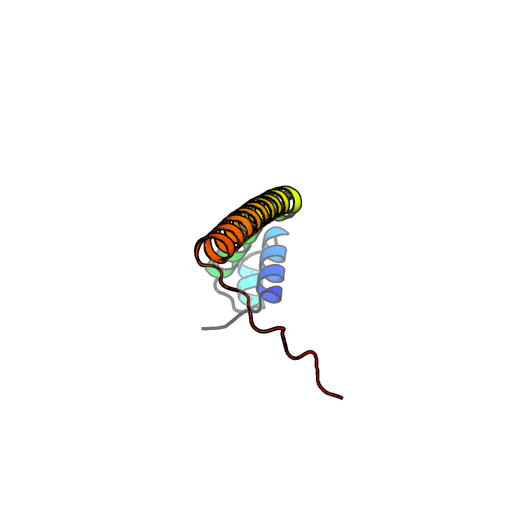7.652 1.00 94.00 82 TRP A O 1
ATOM 682 N N . LEU A 1 83 ? 26.997 0.513 -35.446 1.00 92.81 83 LEU A N 1
ATOM 683 C CA . LEU A 1 83 ? 28.396 0.309 -35.061 1.00 92.81 83 LEU A CA 1
ATOM 684 C C . LEU A 1 83 ? 28.966 -0.963 -35.696 1.00 92.81 83 LEU A C 1
ATOM 686 O O . LEU A 1 83 ? 30.036 -0.916 -36.302 1.00 92.8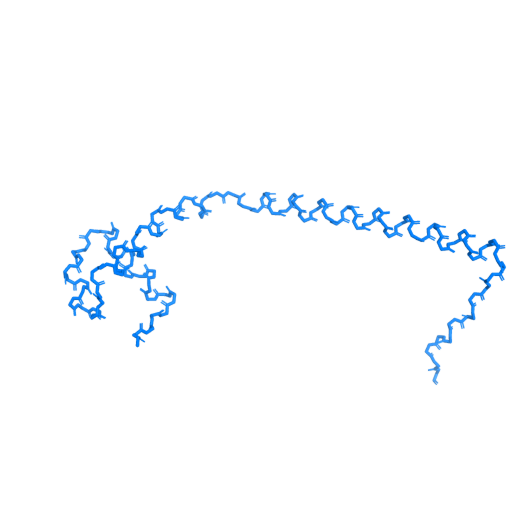1 83 LEU A O 1
ATOM 690 N N . LYS A 1 84 ? 28.234 -2.081 -35.639 1.00 88.75 84 LYS A N 1
ATOM 691 C CA . LYS A 1 84 ? 28.646 -3.341 -36.274 1.00 88.75 84 LYS A CA 1
ATOM 692 C C . LYS A 1 84 ? 28.885 -3.167 -37.770 1.00 88.75 84 LYS A C 1
ATOM 694 O O . LYS A 1 84 ? 29.934 -3.566 -38.267 1.00 88.75 84 LYS A O 1
ATOM 699 N N . LYS A 1 85 ? 27.957 -2.507 -38.473 1.00 88.94 85 LYS A N 1
ATOM 700 C CA . LYS A 1 85 ? 28.087 -2.208 -39.905 1.00 88.94 85 LYS A CA 1
ATOM 701 C C . LYS A 1 85 ? 29.275 -1.290 -40.195 1.00 88.94 85 LYS A C 1
ATOM 703 O O . LYS A 1 85 ? 30.009 -1.539 -41.142 1.00 88.94 85 LYS A O 1
ATOM 708 N N . LYS A 1 86 ? 29.472 -0.239 -39.395 1.00 91.81 86 LYS A N 1
ATOM 709 C CA . LYS A 1 86 ? 30.548 0.744 -39.590 1.00 91.81 86 LYS A CA 1
ATOM 710 C C . LYS A 1 86 ? 31.939 0.130 -39.451 1.00 91.81 86 LYS A C 1
ATOM 712 O O . LYS A 1 86 ? 32.857 0.556 -40.144 1.00 91.81 86 LYS A O 1
ATOM 717 N N . PHE A 1 87 ? 32.088 -0.842 -38.558 1.00 91.31 87 PHE A N 1
ATOM 718 C CA . PHE A 1 87 ? 33.366 -1.486 -38.269 1.00 91.31 87 PHE A CA 1
ATOM 719 C C . PHE A 1 87 ? 33.504 -2.882 -38.895 1.00 91.31 87 PHE A C 1
ATOM 721 O O . PHE A 1 87 ? 34.446 -3.591 -38.555 1.00 91.31 87 PHE A O 1
ATOM 728 N N . ASN A 1 88 ? 32.593 -3.287 -39.793 1.00 86.69 88 ASN A N 1
ATOM 729 C CA . ASN A 1 88 ? 32.565 -4.630 -40.389 1.00 86.69 88 ASN A CA 1
ATOM 730 C C . ASN A 1 88 ? 32.667 -5.763 -39.339 1.00 86.69 88 ASN A C 1
ATOM 732 O O . ASN A 1 88 ? 33.293 -6.797 -39.569 1.00 86.69 88 ASN A O 1
ATOM 736 N N . LEU A 1 89 ? 32.055 -5.567 -38.167 1.00 80.81 89 LEU A N 1
ATOM 737 C CA . LEU A 1 89 ? 32.061 -6.544 -37.080 1.00 80.81 89 LEU A CA 1
ATOM 738 C C . LEU A 1 89 ? 30.977 -7.595 -37.344 1.00 80.81 89 LEU A C 1
ATOM 740 O O . LEU A 1 89 ? 29.815 -7.410 -36.975 1.00 80.81 89 LEU A O 1
ATOM 744 N N . GLU A 1 90 ? 31.351 -8.705 -37.976 1.00 67.69 90 GLU A N 1
ATOM 745 C CA . GLU A 1 90 ? 30.540 -9.922 -37.949 1.00 67.69 90 GLU A CA 1
ATOM 746 C C . GLU A 1 90 ? 30.735 -10.613 -36.594 1.00 67.69 90 GLU A C 1
ATOM 748 O O . GLU A 1 90 ? 31.862 -10.875 -36.170 1.00 67.69 90 GLU A O 1
ATOM 753 N N . LEU A 1 91 ? 29.641 -10.885 -35.876 1.00 61.81 91 LEU A N 1
ATOM 754 C CA . LEU A 1 91 ? 29.724 -11.738 -34.692 1.00 61.81 91 LEU A CA 1
ATOM 755 C C . LEU A 1 91 ? 30.119 -13.154 -35.145 1.00 61.81 91 LEU A C 1
ATOM 757 O O . LEU A 1 91 ? 29.570 -13.629 -36.146 1.00 61.81 91 LEU A O 1
ATOM 761 N N . PRO A 1 92 ? 31.002 -13.864 -34.416 1.00 60.12 92 PRO A N 1
ATOM 762 C CA . PRO A 1 92 ? 31.120 -15.306 -34.577 1.00 60.12 92 PRO A CA 1
ATOM 763 C C . PRO A 1 92 ? 29.714 -15.897 -34.492 1.00 60.12 92 PRO A C 1
ATOM 765 O O . PRO A 1 92 ? 28.964 -15.542 -33.579 1.00 60.12 92 PRO A O 1
ATOM 768 N N . ARG A 1 93 ? 29.333 -16.752 -35.452 1.00 58.50 93 ARG A N 1
ATOM 769 C CA . ARG A 1 93 ? 28.061 -17.481 -35.362 1.00 58.50 93 ARG A CA 1
ATOM 770 C C . ARG A 1 93 ? 28.032 -18.130 -33.986 1.00 58.50 93 ARG A C 1
ATOM 772 O O . ARG A 1 93 ? 28.973 -18.852 -33.654 1.00 58.50 93 ARG A O 1
ATOM 779 N N . GLU A 1 94 ? 27.003 -17.838 -33.194 1.00 55.38 94 GLU A N 1
ATOM 780 C CA . GLU A 1 94 ? 26.803 -18.542 -31.935 1.00 55.38 94 GLU A CA 1
ATOM 781 C C . GLU A 1 94 ? 26.888 -20.036 -32.241 1.00 55.38 94 GLU A C 1
ATOM 783 O O . GLU A 1 94 ? 26.218 -20.537 -33.152 1.00 55.38 94 GLU A O 1
ATOM 788 N N . ILE A 1 95 ? 27.786 -20.733 -31.543 1.00 56.03 95 ILE A N 1
ATOM 789 C CA . ILE A 1 95 ? 27.798 -22.188 -31.543 1.00 56.03 95 ILE A CA 1
ATOM 790 C C . ILE A 1 95 ? 26.460 -22.560 -30.908 1.00 56.03 95 ILE A C 1
ATOM 792 O O . ILE A 1 95 ? 26.313 -22.522 -29.688 1.00 56.03 95 ILE A O 1
ATOM 796 N N . GLY A 1 96 ? 25.458 -22.830 -31.749 1.00 54.44 96 GLY A N 1
ATOM 797 C CA . GLY A 1 96 ? 24.201 -23.420 -31.311 1.00 54.44 96 GLY A CA 1
ATOM 798 C C . GLY A 1 96 ? 24.506 -24.671 -30.485 1.00 54.44 96 GLY A C 1
ATOM 799 O O . GLY A 1 96 ? 25.562 -25.277 -30.698 1.00 54.44 96 GLY A O 1
ATOM 800 N N . PRO A 1 97 ? 23.637 -25.039 -29.529 1.00 51.59 97 PRO A N 1
ATOM 801 C CA . PRO A 1 97 ? 23.926 -26.110 -28.586 1.00 51.59 97 PRO A CA 1
ATOM 802 C C . PRO A 1 97 ? 24.369 -27.349 -29.364 1.00 51.59 97 PRO A C 1
ATOM 804 O O . PRO A 1 97 ? 23.627 -27.878 -30.195 1.00 51.59 97 PRO A O 1
ATOM 807 N N . GLY A 1 98 ? 25.635 -27.720 -29.162 1.00 56.69 98 GLY A N 1
ATOM 808 C CA . GLY A 1 98 ? 26.239 -28.887 -29.779 1.00 56.69 98 GLY A CA 1
ATOM 809 C C . GLY A 1 98 ? 25.403 -30.120 -29.463 1.00 56.69 98 GLY A C 1
ATOM 810 O O . GLY A 1 98 ? 24.869 -30.241 -28.360 1.00 56.69 98 GLY A O 1
ATOM 811 N N . ARG A 1 99 ? 25.266 -30.980 -30.473 1.00 43.34 99 ARG A N 1
ATOM 812 C CA . ARG A 1 99 ? 24.765 -32.348 -30.330 1.00 43.34 99 ARG A CA 1
ATOM 813 C C . ARG A 1 99 ? 25.447 -33.086 -29.184 1.00 43.34 99 ARG A C 1
ATOM 815 O O . ARG A 1 99 ? 26.672 -32.888 -29.024 1.00 43.34 99 ARG A O 1
#

Secondary structure (DSSP, 8-state):
-----HHHHHHHHHHHHTT--HHHHHHHHT--HHHHHHHHHHHHHHHHHHHS-HHHHHHHHHHHHHHHHHHHHHHHHHHHHHHHHHTT-PPPPP-----

Solvent-accessible surface area (backbone atoms only — not comparable to full-atom values): 5869 Å² total; per-residue (Å²): 132,93,83,73,54,72,68,55,49,51,54,52,17,50,41,46,69,74,64,48,55,58,69,58,51,21,68,74,68,72,42,62,56,70,59,51,52,51,40,29,52,48,47,66,69,48,51,61,61,73,73,46,73,56,65,61,61,51,46,57,51,50,53,51,53,50,53,54,49,53,52,50,49,54,52,49,53,52,51,50,51,50,50,29,63,75,67,70,55,75,73,78,78,75,80,63,87,76,131

Organism: NCBI:txid1974806

InterPro domains:
  IPR002514 Transposase IS3/IS911family [PF01527] (3-71)
  IPR009057 Homedomain-like superfamily [SSF46689] (1-88)